Protein AF-A0A2V7YT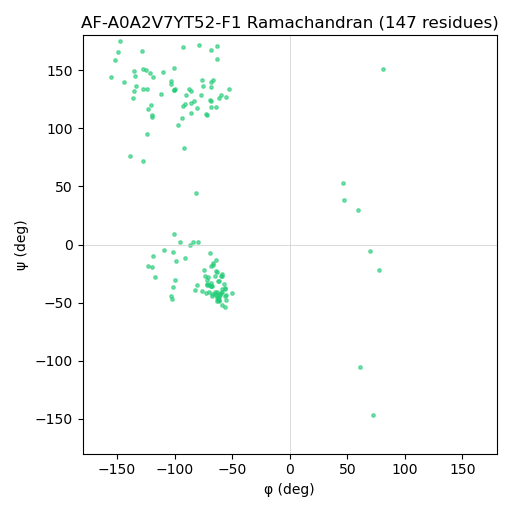52-F1 (afdb_monomer)

Radius of gyration: 15.64 Å; Cα contacts (8 Å, |Δi|>4): 279; chains: 1; bounding box: 38×42×41 Å

pLDDT: mean 84.76, std 14.26, range [53.88, 97.19]

Sequence (149 aa):
MSGWALDLGTTNSGIACWDESLGKPRLVETPDIGRNPDTEDPLAAPRLVPSAVHFLERLGVLDRLGSWPPLARRFFIGRRAVIGRPALERNQGVVHPSFVPTFKPALSGEPLRPLARVGRESLTARDAAHAFLRELLHEVKRTTGQRVR

Solvent-accessible surface area (backbone atoms only — not comparable to full-atom values): 8182 Å² total; per-residue (Å²): 130,77,52,74,48,73,49,83,40,57,62,42,24,43,42,33,35,46,33,79,92,75,74,43,79,39,76,54,72,47,75,86,29,15,26,61,74,86,50,87,51,73,90,63,41,21,66,24,25,35,37,21,34,23,52,58,82,73,63,49,77,60,23,55,58,19,63,39,72,77,46,31,75,71,65,64,38,51,65,68,48,41,40,11,38,56,20,52,58,70,43,57,100,44,90,51,62,33,41,34,78,53,32,50,73,42,44,74,77,40,36,76,44,73,61,29,38,47,95,90,45,75,34,23,15,48,52,49,49,51,46,43,52,52,51,51,53,47,47,48,25,70,72,69,73,46,78,91,127

Foldseek 3Di:
DKDKDWDLDFFWIWIWIQDPVVRGIDTQALCVQFAHPPDPDVVSVRRTFTLKKAFDLDWDPQQVVCPPVVNVVPPLTGAGIRTGPVLVVVCPPHHAQRIANGLVVCCVPPQQDFRGDHPHDTAGSVNSVVSHVSVVQVSSCVRVVDHDD

Structure (mmCIF, N/CA/C/O backbone):
data_AF-A0A2V7YT52-F1
#
_entry.id   AF-A0A2V7YT52-F1
#
loop_
_atom_site.group_PDB
_atom_site.id
_atom_site.type_symbol
_atom_site.label_atom_id
_atom_site.label_alt_id
_atom_site.label_comp_id
_atom_site.label_asym_id
_atom_site.label_entity_id
_atom_site.label_seq_id
_atom_site.pdbx_PDB_ins_code
_atom_site.Cartn_x
_atom_site.Cartn_y
_atom_site.Cartn_z
_atom_site.occupancy
_atom_site.B_iso_or_equiv
_atom_site.auth_seq_id
_atom_site.auth_comp_id
_atom_site.auth_asym_id
_atom_site.auth_atom_id
_atom_site.pdbx_PDB_model_num
ATOM 1 N N . MET A 1 1 ? -16.212 -10.009 18.514 1.00 54.28 1 MET A N 1
ATOM 2 C CA . MET A 1 1 ? -15.388 -10.382 17.333 1.00 54.28 1 MET A CA 1
ATOM 3 C C . MET A 1 1 ? -15.130 -9.066 16.630 1.00 54.28 1 MET A C 1
ATOM 5 O O . MET A 1 1 ? -16.104 -8.469 16.196 1.00 54.28 1 MET A O 1
ATOM 9 N N . SER A 1 2 ? -13.893 -8.564 16.576 1.00 75.69 2 SER A N 1
ATOM 10 C CA . SER A 1 2 ? -13.649 -7.283 15.905 1.00 75.69 2 SER A CA 1
ATOM 11 C C . SER A 1 2 ? -13.780 -7.471 14.393 1.00 75.69 2 SER A C 1
ATOM 13 O O . SER A 1 2 ? -12.997 -8.190 13.774 1.00 75.69 2 SER A O 1
ATOM 15 N N . GLY A 1 3 ? -14.824 -6.886 13.805 1.00 90.12 3 GLY A N 1
ATOM 16 C CA . GLY A 1 3 ? -14.992 -6.844 12.355 1.00 90.12 3 GLY A CA 1
ATOM 17 C C . GLY A 1 3 ? -13.935 -5.938 11.728 1.00 90.12 3 GLY A C 1
ATOM 18 O O . GLY A 1 3 ? -13.628 -4.883 12.283 1.00 90.12 3 GLY A O 1
ATOM 19 N N . TRP A 1 4 ? -13.386 -6.344 10.586 1.00 94.44 4 TRP A N 1
ATOM 20 C CA . TRP A 1 4 ? -12.435 -5.556 9.803 1.00 94.44 4 TRP A CA 1
ATOM 21 C C . TRP A 1 4 ? -13.017 -5.270 8.425 1.00 94.44 4 TRP A C 1
ATOM 23 O O . TRP A 1 4 ? -13.686 -6.120 7.841 1.00 94.44 4 TRP A O 1
ATOM 33 N N . ALA A 1 5 ? -12.736 -4.086 7.897 1.00 94.69 5 ALA A N 1
ATOM 34 C CA . ALA A 1 5 ? -13.108 -3.697 6.547 1.00 94.69 5 ALA A CA 1
ATOM 35 C C . ALA A 1 5 ? -11.910 -3.052 5.854 1.00 94.69 5 ALA A C 1
ATOM 37 O O . ALA A 1 5 ? -11.214 -2.230 6.449 1.00 94.69 5 ALA A O 1
ATOM 38 N N . LEU A 1 6 ? -11.684 -3.425 4.597 1.00 94.44 6 LEU A N 1
ATOM 39 C CA . LEU A 1 6 ? -10.660 -2.850 3.734 1.00 94.44 6 LEU A CA 1
ATOM 40 C C . LEU A 1 6 ? -11.342 -2.250 2.506 1.00 94.44 6 LEU A C 1
ATOM 42 O O . LEU A 1 6 ? -11.964 -2.976 1.733 1.00 94.44 6 LEU A O 1
ATOM 46 N N . ASP A 1 7 ? -11.167 -0.949 2.308 1.00 95.12 7 ASP A N 1
ATOM 47 C CA . ASP A 1 7 ? -11.405 -0.312 1.020 1.00 95.12 7 ASP A CA 1
ATOM 48 C C . ASP A 1 7 ? -10.085 -0.272 0.251 1.00 95.12 7 ASP A C 1
ATOM 50 O O . ASP A 1 7 ? -9.154 0.453 0.608 1.00 95.12 7 ASP A O 1
ATOM 54 N N . LEU A 1 8 ? -9.995 -1.092 -0.793 1.00 94.19 8 LEU A N 1
ATOM 55 C CA . LEU A 1 8 ? -8.851 -1.124 -1.693 1.00 94.19 8 LEU A CA 1
ATOM 56 C C . LEU A 1 8 ? -9.125 -0.177 -2.861 1.00 94.19 8 LEU A C 1
ATOM 58 O O . LEU A 1 8 ? -9.611 -0.626 -3.898 1.00 94.19 8 LEU A O 1
ATOM 62 N N . GLY A 1 9 ? -8.884 1.123 -2.703 1.00 93.31 9 GLY A N 1
ATOM 63 C CA . GLY A 1 9 ? -9.163 2.128 -3.732 1.00 93.31 9 GLY A CA 1
ATOM 64 C C . GLY A 1 9 ? -8.112 2.192 -4.848 1.00 93.31 9 GLY A C 1
ATOM 65 O O . GLY A 1 9 ? -7.076 1.536 -4.812 1.00 93.31 9 GLY A O 1
ATOM 66 N N . THR A 1 10 ? -8.400 2.968 -5.899 1.00 94.06 10 THR A N 1
ATOM 67 C CA . THR A 1 10 ? -7.465 3.149 -7.030 1.00 94.06 10 THR A CA 1
ATOM 68 C C . THR A 1 10 ? -6.279 4.027 -6.643 1.00 94.06 10 THR A C 1
ATOM 70 O O . THR A 1 10 ? -5.143 3.740 -7.021 1.00 94.06 10 THR A O 1
ATOM 73 N N . THR A 1 11 ? -6.559 5.095 -5.895 1.00 92.38 11 THR A N 1
ATOM 74 C CA . THR A 1 11 ? -5.571 6.107 -5.499 1.00 92.38 11 THR A CA 1
ATOM 75 C C . THR A 1 11 ? -5.150 5.934 -4.052 1.00 92.38 11 THR A C 1
ATOM 77 O O . THR A 1 11 ? -3.963 5.993 -3.747 1.00 92.38 11 THR A O 1
ATOM 80 N N . ASN A 1 12 ? -6.108 5.706 -3.157 1.00 94.31 12 ASN A N 1
ATOM 81 C CA . ASN A 1 12 ? -5.864 5.519 -1.736 1.00 94.31 12 ASN A CA 1
ATOM 82 C C . ASN A 1 12 ? -6.691 4.335 -1.231 1.00 94.31 12 ASN A C 1
ATOM 84 O O . ASN A 1 12 ? -7.775 4.082 -1.745 1.00 94.31 12 ASN A O 1
ATOM 88 N N . SER A 1 13 ? -6.174 3.638 -0.231 1.00 95.50 13 SER A N 1
ATOM 89 C CA . SER A 1 13 ? -6.816 2.517 0.443 1.00 95.50 13 SER A CA 1
ATOM 90 C C . SER A 1 13 ? -6.956 2.824 1.931 1.00 95.50 13 SER A C 1
ATOM 92 O O . SER A 1 13 ? -6.116 3.517 2.508 1.00 95.50 13 SER A O 1
ATOM 94 N N . GLY A 1 14 ? -8.010 2.311 2.555 1.00 94.06 14 GLY A N 1
ATOM 95 C CA . GLY A 1 14 ? -8.306 2.527 3.969 1.00 94.06 14 GLY A CA 1
ATOM 96 C C . GLY A 1 14 ? -8.685 1.227 4.657 1.00 94.06 14 GLY A C 1
ATOM 97 O O . GLY A 1 14 ? -9.328 0.370 4.057 1.00 94.06 14 GLY A O 1
ATOM 98 N N . ILE A 1 15 ? -8.300 1.084 5.922 1.00 94.38 15 ILE A N 1
ATOM 99 C CA . ILE A 1 15 ? -8.686 -0.062 6.742 1.00 94.38 15 ILE A CA 1
ATOM 100 C C . ILE A 1 15 ? -9.378 0.412 8.014 1.00 94.38 15 ILE A C 1
ATOM 102 O O . ILE A 1 15 ? -8.919 1.341 8.673 1.00 94.38 15 ILE A O 1
ATOM 106 N N . ALA A 1 16 ? -10.499 -0.215 8.349 1.00 93.62 16 ALA A N 1
ATOM 107 C CA . ALA A 1 16 ? -11.281 0.074 9.539 1.00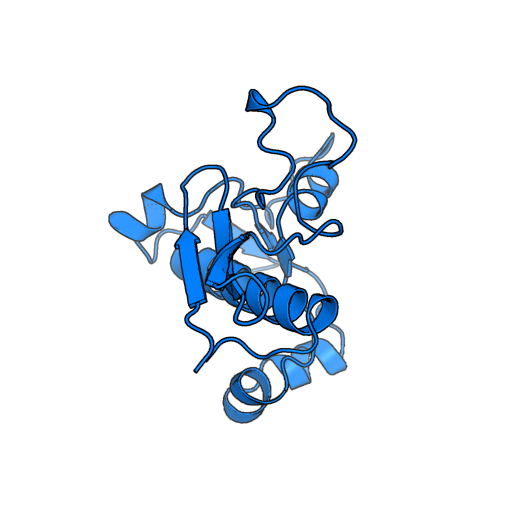 93.62 16 ALA A CA 1
ATOM 108 C C . ALA A 1 16 ? -11.479 -1.192 10.373 1.00 93.62 16 ALA A C 1
ATOM 110 O O . ALA A 1 16 ? -11.549 -2.301 9.838 1.00 93.62 16 ALA A O 1
ATOM 111 N N . CYS A 1 17 ? -11.597 -1.013 11.685 1.00 93.38 17 CYS A N 1
ATOM 112 C CA . CYS A 1 17 ? -11.941 -2.067 12.628 1.00 93.38 17 CYS A CA 1
ATOM 113 C C . CYS A 1 17 ? -13.130 -1.647 13.496 1.00 93.38 17 CYS A C 1
ATOM 115 O O . CYS A 1 17 ? -13.321 -0.464 13.779 1.00 93.38 17 CYS A O 1
ATOM 117 N N . TRP A 1 18 ? -13.923 -2.615 13.947 1.00 93.56 18 TRP A N 1
ATOM 118 C CA . TRP A 1 18 ? -14.954 -2.383 14.954 1.00 93.56 18 TRP A CA 1
ATOM 119 C C . TRP A 1 18 ? -14.315 -2.065 16.311 1.00 93.56 18 TRP A C 1
ATOM 121 O O . TRP A 1 18 ? -13.518 -2.856 16.821 1.00 93.56 18 TRP A O 1
ATOM 131 N N . ASP A 1 19 ? -14.654 -0.911 16.885 1.00 91.00 19 ASP A N 1
ATOM 132 C CA . ASP A 1 19 ? -14.213 -0.497 18.213 1.00 91.00 19 ASP A CA 1
ATOM 133 C C . ASP A 1 19 ? -15.300 -0.836 19.238 1.00 91.00 19 ASP A C 1
ATOM 135 O O . ASP A 1 19 ? -16.315 -0.146 19.336 1.00 91.00 19 ASP A O 1
ATOM 139 N N . GLU A 1 20 ? -15.087 -1.915 19.992 1.00 90.06 20 GLU A N 1
ATOM 140 C CA . GLU A 1 20 ? -16.049 -2.400 20.993 1.00 90.06 20 GLU A CA 1
ATOM 141 C C . GLU A 1 20 ? -16.279 -1.372 22.114 1.00 90.06 20 GLU A C 1
ATOM 143 O O . GLU A 1 20 ? -17.383 -1.281 22.642 1.00 90.06 20 GLU A O 1
ATOM 148 N N . SER A 1 21 ? -15.264 -0.567 22.460 1.00 89.81 21 SER A N 1
ATOM 149 C CA . SER A 1 21 ? -15.376 0.436 23.530 1.00 89.81 21 SER A CA 1
ATOM 150 C C . SER A 1 21 ? -16.252 1.622 23.127 1.00 89.81 21 SER A C 1
ATOM 152 O O . SER A 1 21 ? -16.932 2.211 23.965 1.00 89.81 21 SER A O 1
ATOM 154 N N . LEU A 1 22 ? -16.260 1.950 21.832 1.00 89.38 22 LEU A N 1
ATOM 155 C CA . LEU A 1 22 ? -17.028 3.057 21.267 1.00 89.38 22 LEU A CA 1
ATOM 156 C C . LEU A 1 22 ? -18.322 2.602 20.575 1.00 89.38 22 LEU A C 1
ATOM 158 O O . LEU A 1 22 ? -19.091 3.454 20.130 1.00 89.38 22 LEU A O 1
ATOM 162 N N . GLY A 1 23 ? -18.541 1.290 20.434 1.00 92.75 23 GLY A N 1
ATOM 163 C CA . GLY A 1 23 ? -19.700 0.705 19.755 1.00 92.75 23 GLY A CA 1
ATOM 164 C C . GLY A 1 23 ? -19.839 1.117 18.285 1.00 92.75 23 GLY A C 1
ATOM 165 O O . GLY A 1 23 ? -20.960 1.239 17.792 1.00 92.75 23 GLY A O 1
ATOM 166 N N . LYS A 1 24 ? -18.730 1.406 17.590 1.00 93.94 24 LYS A N 1
ATOM 167 C CA . LYS A 1 24 ? -18.744 1.936 16.214 1.00 93.94 24 LYS A CA 1
ATOM 168 C C . LYS A 1 24 ? -17.487 1.549 15.423 1.00 93.94 24 LYS A C 1
ATOM 170 O O . LYS A 1 24 ? -16.453 1.262 16.029 1.00 93.94 24 LYS A O 1
ATOM 175 N N . PRO A 1 25 ? -17.518 1.565 14.076 1.00 93.00 25 PRO A N 1
ATOM 176 C CA . PRO A 1 25 ? -16.309 1.382 13.285 1.00 93.00 25 PRO A CA 1
ATOM 177 C C . PRO A 1 25 ? -15.350 2.563 13.474 1.00 93.00 25 PRO A C 1
ATOM 179 O O . PRO A 1 25 ? -15.762 3.724 13.534 1.00 93.00 25 PRO A O 1
ATOM 182 N N . ARG A 1 26 ? -14.054 2.260 13.524 1.00 91.31 26 ARG A N 1
ATOM 183 C CA . ARG A 1 26 ? -12.966 3.233 13.601 1.00 91.31 26 ARG A CA 1
ATOM 184 C C . ARG A 1 26 ? -11.956 2.960 12.493 1.00 91.31 26 ARG A C 1
ATOM 186 O O . ARG A 1 26 ? -11.552 1.818 12.281 1.00 91.31 26 ARG A O 1
ATOM 193 N N . LEU A 1 27 ? -11.539 4.014 11.797 1.00 91.62 27 LEU A N 1
ATOM 194 C CA . LEU A 1 27 ? -10.452 3.930 10.827 1.00 91.62 27 LEU A CA 1
ATOM 195 C C . LEU A 1 27 ? -9.130 3.667 11.563 1.00 91.62 27 LEU A C 1
ATOM 197 O O . LEU A 1 27 ? -8.848 4.283 12.593 1.00 91.62 27 LEU A O 1
ATOM 201 N N . VAL A 1 28 ? -8.329 2.744 11.042 1.00 91.56 28 VAL A N 1
ATOM 202 C CA . VAL A 1 28 ? -6.991 2.469 11.557 1.00 91.56 28 VAL A CA 1
ATOM 203 C C . VAL A 1 28 ? -6.019 3.429 10.900 1.00 91.56 28 VAL A C 1
ATOM 205 O O . VAL A 1 28 ? -5.882 3.464 9.680 1.00 91.56 28 VAL A O 1
ATOM 208 N N . GLU A 1 29 ? -5.337 4.202 11.731 1.00 90.38 29 GLU A N 1
ATOM 209 C CA . GLU A 1 29 ? -4.315 5.134 11.284 1.00 90.38 29 GLU A CA 1
ATOM 210 C C . GLU A 1 29 ? -2.978 4.411 11.163 1.00 90.38 29 GLU A C 1
ATOM 212 O O . GLU A 1 29 ? -2.567 3.680 12.062 1.00 90.38 29 GLU A O 1
ATOM 217 N N . THR A 1 30 ? -2.301 4.614 10.039 1.00 91.38 30 THR A N 1
ATOM 218 C CA . THR A 1 30 ? -1.003 4.005 9.737 1.00 91.38 30 THR A CA 1
ATOM 219 C C . THR A 1 30 ? -0.021 5.110 9.335 1.00 91.38 30 THR A C 1
ATOM 221 O O . THR A 1 30 ? 0.268 5.246 8.147 1.00 91.38 30 THR A O 1
ATOM 224 N N . PRO A 1 31 ? 0.448 5.957 10.269 1.00 89.31 31 PRO A N 1
ATOM 225 C CA . PRO A 1 31 ? 1.177 7.194 9.951 1.00 89.31 31 PRO A CA 1
ATOM 226 C C . PRO A 1 31 ? 2.457 6.970 9.128 1.00 89.31 31 PRO A C 1
ATOM 228 O O . PRO A 1 31 ? 2.837 7.822 8.323 1.00 89.31 31 PRO A O 1
ATOM 231 N N . ASP A 1 32 ? 3.081 5.797 9.253 1.00 90.88 32 ASP A N 1
ATOM 232 C CA . ASP A 1 32 ? 4.320 5.479 8.539 1.00 90.88 32 ASP A CA 1
ATOM 233 C C . ASP A 1 32 ? 4.096 5.190 7.045 1.00 90.88 32 ASP A C 1
ATOM 235 O O . ASP A 1 32 ? 5.024 5.337 6.255 1.00 90.88 32 ASP A O 1
ATOM 239 N N . ILE A 1 33 ? 2.881 4.808 6.631 1.00 93.62 33 ILE A N 1
ATOM 240 C CA . ILE A 1 33 ? 2.545 4.512 5.220 1.00 93.62 33 ILE A CA 1
ATOM 241 C C . ILE A 1 33 ? 1.386 5.354 4.671 1.00 93.62 33 ILE A C 1
ATOM 243 O O . ILE A 1 33 ? 1.209 5.453 3.456 1.00 93.62 33 ILE A O 1
ATOM 247 N N . GLY A 1 34 ? 0.587 5.953 5.549 1.00 90.69 34 GLY A N 1
ATOM 248 C CA . GLY A 1 34 ? -0.507 6.853 5.222 1.00 90.69 34 GLY A CA 1
ATOM 249 C C . GLY A 1 34 ? 0.002 8.170 4.651 1.00 90.69 34 GLY A C 1
ATOM 250 O O . GLY A 1 34 ? 1.198 8.483 4.703 1.00 90.69 34 GLY A O 1
ATOM 251 N N . ARG A 1 35 ? -0.915 8.955 4.087 1.00 82.00 35 ARG A N 1
ATOM 252 C CA . ARG A 1 35 ? -0.625 10.353 3.765 1.00 82.00 35 ARG A CA 1
ATOM 253 C C . ARG A 1 35 ? -0.339 11.135 5.055 1.00 82.00 35 ARG A C 1
ATOM 255 O O . ARG A 1 35 ? -0.607 10.668 6.155 1.00 82.00 35 ARG A O 1
ATOM 262 N N . ASN A 1 36 ? 0.331 12.275 4.934 1.00 72.44 36 ASN A N 1
ATOM 263 C CA . ASN A 1 36 ? 0.824 12.990 6.107 1.00 72.44 36 ASN A CA 1
ATOM 264 C C . ASN A 1 36 ? -0.361 13.468 6.980 1.00 72.44 36 ASN A C 1
ATOM 266 O O . ASN A 1 36 ? -1.170 14.246 6.468 1.00 72.44 36 ASN A O 1
ATOM 270 N N . PRO A 1 37 ? -0.496 13.026 8.249 1.00 57.56 37 PRO A N 1
ATOM 271 C CA . PRO A 1 37 ? -1.610 13.424 9.112 1.00 57.56 37 PRO A CA 1
ATOM 272 C C . PRO A 1 37 ? -1.627 14.925 9.423 1.00 57.56 37 PRO A C 1
ATOM 274 O O . PRO A 1 37 ? -2.698 15.466 9.677 1.00 57.56 37 PRO A O 1
ATOM 277 N N . ASP A 1 38 ? -0.474 15.592 9.322 1.00 59.72 38 ASP A N 1
ATOM 278 C CA . ASP A 1 38 ? -0.311 17.024 9.609 1.00 59.72 38 ASP A CA 1
ATOM 279 C C . ASP A 1 38 ? -0.783 17.936 8.462 1.00 59.72 38 ASP A C 1
ATOM 281 O O . ASP A 1 38 ? -0.645 19.155 8.522 1.00 59.72 38 ASP A O 1
ATOM 285 N N . THR A 1 39 ? -1.310 17.362 7.375 1.00 62.69 39 THR A N 1
ATOM 286 C CA . THR A 1 39 ? -1.892 18.144 6.278 1.00 62.69 39 THR A CA 1
ATOM 287 C C . THR A 1 39 ? -3.349 18.458 6.603 1.00 62.69 39 THR A C 1
ATOM 289 O O . THR A 1 39 ? -4.181 17.555 6.640 1.00 62.69 39 THR A O 1
ATOM 292 N N . GLU A 1 40 ? -3.658 19.740 6.816 1.00 54.34 40 GLU A N 1
ATOM 293 C CA . GLU A 1 40 ? -5.008 20.209 7.171 1.00 54.34 40 GLU A CA 1
ATOM 294 C C . GLU A 1 40 ? -6.045 20.024 6.051 1.00 54.34 40 GLU A C 1
ATOM 296 O O . GLU A 1 40 ? -7.242 20.071 6.322 1.00 54.34 40 GLU A O 1
ATOM 301 N N . ASP A 1 41 ? -5.615 19.780 4.809 1.00 60.66 41 ASP A N 1
ATOM 302 C CA . ASP A 1 41 ? -6.507 19.566 3.668 1.00 60.66 41 ASP A CA 1
ATOM 303 C C . ASP A 1 41 ? -7.199 18.183 3.731 1.00 60.66 41 ASP A C 1
ATOM 305 O O . ASP A 1 41 ? -6.548 17.151 3.530 1.00 60.66 41 ASP A O 1
ATOM 309 N N . PRO A 1 42 ? -8.531 18.108 3.930 1.00 57.19 42 PRO A N 1
ATOM 310 C CA . PRO A 1 42 ? -9.260 16.842 3.942 1.00 57.19 42 PRO A CA 1
ATOM 311 C C . PRO A 1 42 ? -9.237 16.119 2.586 1.00 57.19 42 PRO A C 1
ATOM 313 O O . PRO A 1 42 ? -9.302 14.886 2.550 1.00 57.19 42 PRO A O 1
ATOM 316 N N . LEU A 1 43 ? -9.098 16.851 1.469 1.00 61.69 43 LEU A N 1
ATOM 317 C CA . LEU A 1 43 ? -8.929 16.268 0.130 1.00 61.69 43 LEU A CA 1
ATOM 318 C C . LEU A 1 43 ? -7.574 15.572 -0.017 1.00 61.69 43 LEU A C 1
ATOM 320 O O . LEU A 1 43 ? -7.417 14.689 -0.865 1.00 61.69 43 LEU A O 1
ATOM 324 N N . ALA A 1 44 ? -6.615 15.892 0.855 1.00 60.41 44 ALA A N 1
ATOM 325 C CA . ALA A 1 44 ? -5.356 15.177 0.925 1.00 60.41 44 ALA A CA 1
ATOM 326 C C . ALA A 1 44 ? -5.521 13.755 1.467 1.00 60.41 44 ALA A C 1
ATOM 328 O O . ALA A 1 44 ? -4.553 13.011 1.394 1.00 60.41 44 ALA A O 1
ATOM 329 N N . ALA A 1 45 ? -6.702 13.344 1.954 1.00 69.88 45 ALA A N 1
ATOM 330 C CA . ALA A 1 45 ? -6.966 12.010 2.495 1.00 69.88 45 ALA A CA 1
ATOM 331 C C . ALA A 1 45 ? -5.873 11.525 3.479 1.00 69.88 45 ALA A C 1
ATOM 333 O O . ALA A 1 45 ? -5.325 10.433 3.298 1.00 69.88 45 ALA A O 1
ATOM 334 N N . PRO A 1 46 ? -5.542 12.320 4.517 1.00 71.62 46 PRO A N 1
ATOM 335 C CA . PRO A 1 46 ? -4.367 12.116 5.371 1.00 71.62 46 PRO A CA 1
ATOM 336 C C . PRO A 1 46 ? -4.335 10.734 6.033 1.00 71.62 46 PRO A C 1
ATOM 338 O O . PRO A 1 46 ? -3.290 10.118 6.173 1.00 71.62 46 PRO A O 1
ATOM 341 N N . ARG A 1 47 ? -5.498 10.185 6.386 1.00 80.06 47 ARG A N 1
ATOM 342 C CA . ARG A 1 47 ? -5.593 8.891 7.080 1.00 80.06 47 ARG A CA 1
ATOM 343 C C . ARG A 1 47 ? -5.607 7.681 6.144 1.00 80.06 47 ARG A C 1
ATOM 345 O O . ARG A 1 47 ? -5.714 6.555 6.618 1.00 80.06 47 ARG A O 1
ATOM 352 N N . LEU A 1 48 ? -5.541 7.897 4.828 1.00 91.56 48 LEU A N 1
ATOM 353 C CA . LEU A 1 48 ? -5.549 6.825 3.837 1.00 91.56 48 LEU A CA 1
ATOM 354 C C . LEU A 1 48 ? -4.139 6.529 3.328 1.00 91.56 48 LEU A C 1
ATOM 356 O O . LEU A 1 48 ? -3.264 7.394 3.269 1.00 91.56 48 LEU A O 1
ATOM 360 N N . VAL A 1 49 ? -3.936 5.284 2.914 1.00 94.94 49 VAL A N 1
ATOM 361 C CA . VAL A 1 49 ? -2.675 4.782 2.372 1.00 94.94 49 VAL A CA 1
ATOM 362 C C . VAL A 1 49 ? -2.701 4.914 0.852 1.00 94.94 49 VAL A C 1
ATOM 364 O O . VAL A 1 49 ? -3.550 4.286 0.217 1.00 94.94 49 VAL A O 1
ATOM 367 N N . PRO A 1 50 ? -1.790 5.674 0.219 1.00 95.44 50 PRO A N 1
ATOM 368 C CA . PRO A 1 50 ? -1.682 5.685 -1.235 1.00 95.44 50 PRO A CA 1
ATOM 369 C C . PRO A 1 50 ? -1.536 4.266 -1.796 1.00 95.44 50 PRO A C 1
ATOM 371 O O . PRO A 1 50 ? -0.740 3.476 -1.300 1.00 95.44 50 PRO A O 1
ATOM 374 N N . SER A 1 51 ? -2.278 3.925 -2.847 1.00 96.44 51 SER A N 1
ATOM 375 C CA . SER A 1 51 ? -2.285 2.578 -3.450 1.00 96.44 51 SER A CA 1
ATOM 376 C C . SER A 1 51 ? -1.103 2.368 -4.406 1.00 96.44 51 SER A C 1
ATOM 378 O O . SER A 1 51 ? -1.250 1.844 -5.510 1.00 96.44 51 SER A O 1
ATOM 380 N N . ALA A 1 52 ? 0.072 2.809 -3.956 1.00 96.69 52 ALA A N 1
ATOM 381 C CA . ALA A 1 52 ? 1.343 2.770 -4.657 1.00 96.69 52 ALA A CA 1
ATOM 382 C C . ALA A 1 52 ? 2.288 1.755 -4.005 1.00 96.69 52 ALA A C 1
ATOM 384 O O . ALA A 1 52 ? 2.252 1.535 -2.789 1.00 96.69 52 ALA A O 1
ATOM 385 N N . VAL A 1 53 ? 3.144 1.145 -4.824 1.00 97.19 53 VAL A N 1
ATOM 386 C CA . VAL A 1 53 ? 4.068 0.080 -4.421 1.00 97.19 53 VAL A CA 1
ATOM 387 C C . VAL A 1 53 ? 5.438 0.350 -5.030 1.00 97.19 53 VAL A C 1
ATOM 389 O O . VAL A 1 53 ? 5.552 0.587 -6.224 1.00 97.19 53 VAL A O 1
ATOM 392 N N . HIS A 1 54 ? 6.490 0.273 -4.228 1.00 96.25 54 HIS A N 1
ATOM 393 C CA . HIS A 1 54 ? 7.877 0.297 -4.675 1.00 96.25 54 HIS A CA 1
ATOM 394 C C . HIS A 1 54 ? 8.545 -1.011 -4.250 1.00 96.25 54 HIS A C 1
ATOM 396 O O . HIS A 1 54 ? 8.749 -1.257 -3.059 1.00 96.25 54 HIS A O 1
ATOM 402 N N . PHE A 1 55 ? 8.890 -1.864 -5.209 1.00 94.00 55 PHE A N 1
ATOM 403 C CA . PHE A 1 55 ? 9.505 -3.157 -4.923 1.00 94.00 55 PHE A CA 1
ATOM 404 C C . PHE A 1 55 ? 10.982 -3.019 -4.542 1.00 94.00 55 PHE A C 1
ATOM 406 O O . PHE A 1 55 ? 11.712 -2.206 -5.106 1.00 94.00 55 PHE A O 1
ATOM 413 N N . LEU A 1 56 ? 11.431 -3.823 -3.575 1.00 88.94 56 LEU A N 1
ATOM 414 C CA . LEU A 1 56 ? 12.817 -3.801 -3.108 1.00 88.94 56 LEU A CA 1
ATOM 415 C C . LEU A 1 56 ? 13.714 -4.645 -4.027 1.00 88.94 56 LEU A C 1
ATOM 417 O O . LEU A 1 56 ? 13.478 -5.836 -4.203 1.00 88.94 56 LEU A O 1
ATOM 421 N N . GLU A 1 57 ? 14.773 -4.040 -4.576 1.00 70.81 57 GLU A N 1
ATOM 422 C CA . GLU A 1 57 ? 15.685 -4.710 -5.522 1.00 70.81 57 GLU A CA 1
ATOM 423 C C . GLU A 1 57 ? 16.624 -5.735 -4.872 1.00 70.81 57 GLU A C 1
ATOM 425 O O . GLU A 1 57 ? 17.061 -6.692 -5.511 1.00 70.81 57 GLU A O 1
ATOM 430 N N . ARG A 1 58 ? 16.947 -5.549 -3.588 1.00 62.25 58 ARG A N 1
ATOM 431 C CA . ARG A 1 58 ? 17.792 -6.459 -2.812 1.00 62.25 58 ARG A CA 1
ATOM 432 C C . ARG A 1 58 ? 17.040 -6.915 -1.573 1.00 62.25 58 ARG A C 1
ATOM 434 O O . ARG A 1 58 ? 17.063 -6.248 -0.546 1.00 62.25 58 ARG A O 1
ATOM 441 N N . LEU A 1 59 ? 16.397 -8.072 -1.683 1.00 61.16 59 LEU A N 1
ATOM 442 C CA . LEU A 1 59 ? 15.876 -8.803 -0.532 1.00 61.16 59 LEU A CA 1
ATOM 443 C C . LEU A 1 59 ? 17.071 -9.332 0.275 1.00 61.16 59 LEU A C 1
ATOM 445 O O . LEU A 1 59 ? 17.871 -10.119 -0.249 1.00 61.16 59 LEU A O 1
ATOM 449 N N . GLY A 1 60 ? 17.204 -8.897 1.530 1.00 57.66 60 GLY A N 1
ATOM 450 C CA . GLY A 1 60 ? 18.170 -9.452 2.473 1.00 57.66 60 GLY A CA 1
ATOM 451 C C . GLY A 1 60 ? 17.889 -10.930 2.767 1.00 57.66 60 GLY A C 1
ATOM 452 O O . GLY A 1 60 ? 16.854 -11.481 2.387 1.00 57.66 60 GLY A O 1
ATOM 453 N N . VAL A 1 61 ? 18.801 -11.605 3.472 1.00 57.28 61 VAL A N 1
ATOM 454 C CA . VAL A 1 61 ? 18.653 -13.040 3.806 1.00 57.28 61 VAL A CA 1
ATOM 455 C C . VAL A 1 61 ? 17.339 -13.310 4.561 1.00 57.28 61 VAL A C 1
ATOM 457 O O . VAL A 1 61 ? 16.644 -14.286 4.275 1.00 57.28 61 VAL A O 1
ATOM 460 N N . LEU A 1 62 ? 16.946 -12.392 5.452 1.00 58.06 62 LEU A N 1
ATOM 461 C CA . LEU A 1 62 ? 15.676 -12.438 6.185 1.00 58.06 62 LEU A CA 1
ATOM 462 C C . LEU A 1 62 ? 14.451 -12.214 5.281 1.00 58.06 62 LEU A C 1
ATOM 464 O O . LEU A 1 62 ? 13.426 -12.868 5.468 1.00 58.06 62 LEU A O 1
ATOM 468 N N . ASP A 1 63 ? 14.563 -11.356 4.266 1.00 57.88 63 ASP A N 1
ATOM 469 C CA . ASP A 1 63 ? 13.485 -11.095 3.306 1.00 57.88 63 ASP A CA 1
ATOM 470 C C . ASP A 1 63 ? 13.209 -12.307 2.409 1.00 57.88 63 ASP A C 1
ATOM 472 O O . ASP A 1 63 ? 12.055 -12.622 2.102 1.00 57.88 63 ASP A O 1
ATOM 476 N N . ARG A 1 64 ? 14.267 -13.049 2.057 1.00 59.03 64 ARG A N 1
ATOM 477 C CA . ARG A 1 64 ? 14.161 -14.314 1.319 1.00 59.03 64 ARG A CA 1
ATOM 478 C C . ARG A 1 64 ? 13.506 -15.408 2.160 1.00 59.03 64 ARG A C 1
ATOM 480 O O . ARG A 1 64 ? 12.590 -16.061 1.664 1.00 59.03 64 ARG A O 1
ATOM 487 N N . LEU A 1 65 ? 13.881 -15.565 3.434 1.00 57.12 65 LEU A N 1
ATOM 488 C CA . LEU A 1 65 ? 13.202 -16.496 4.356 1.00 57.12 65 LEU A CA 1
ATOM 489 C C . LEU A 1 65 ? 11.707 -16.155 4.508 1.00 57.12 65 LEU A C 1
ATOM 491 O O . LEU A 1 65 ? 10.840 -17.028 4.524 1.00 57.12 65 LEU A O 1
ATOM 495 N N . GLY A 1 66 ? 11.415 -14.857 4.544 1.00 53.97 66 GLY A N 1
ATOM 496 C CA . GLY A 1 66 ? 10.089 -14.259 4.576 1.00 53.97 66 GLY A CA 1
ATOM 497 C C . GLY A 1 66 ? 9.192 -14.482 3.357 1.00 53.97 66 GLY A C 1
ATOM 498 O O . GLY A 1 66 ? 7.988 -14.201 3.406 1.00 53.97 66 GLY A O 1
ATOM 499 N N . SER A 1 67 ? 9.764 -14.955 2.250 1.00 58.03 67 SER A N 1
ATOM 500 C CA . SER A 1 67 ? 9.052 -15.242 1.001 1.00 58.03 67 SER A CA 1
ATOM 501 C C . SER A 1 67 ? 8.543 -16.687 0.914 1.00 58.03 67 SER A C 1
ATOM 503 O O . SER A 1 67 ? 7.704 -16.986 0.063 1.00 58.03 67 SER A O 1
ATOM 505 N N . TRP A 1 68 ? 8.982 -17.573 1.819 1.00 58.53 68 TRP A N 1
ATOM 506 C CA . TRP A 1 68 ? 8.591 -18.981 1.804 1.00 58.53 68 TRP A CA 1
ATOM 507 C C . TRP A 1 68 ? 7.104 -19.136 2.181 1.00 58.53 68 TRP A C 1
ATOM 509 O O . TRP A 1 68 ? 6.710 -18.668 3.254 1.00 58.53 68 TRP A O 1
ATOM 519 N N . PRO A 1 69 ? 6.256 -19.786 1.354 1.00 57.72 69 PRO A N 1
ATOM 520 C CA . PRO A 1 69 ? 4.796 -19.771 1.506 1.00 57.72 69 PRO A CA 1
ATOM 521 C C . PRO A 1 69 ? 4.248 -20.098 2.909 1.00 57.72 69 PRO A C 1
ATOM 523 O O . PRO A 1 69 ? 3.331 -19.397 3.351 1.00 57.72 69 PRO A O 1
ATOM 526 N N . PRO A 1 70 ? 4.774 -21.095 3.652 1.00 61.56 70 PRO A N 1
ATOM 527 C CA . PRO A 1 70 ? 4.269 -21.384 4.994 1.00 61.56 70 PRO A CA 1
ATOM 528 C C . PRO A 1 70 ? 4.655 -20.310 6.029 1.00 61.56 70 PRO A C 1
ATOM 530 O O . PRO A 1 70 ? 3.847 -19.991 6.903 1.00 61.56 70 PRO A O 1
ATOM 533 N N . LEU A 1 71 ? 5.843 -19.698 5.921 1.00 57.75 71 LEU A N 1
ATOM 534 C CA . LEU A 1 71 ? 6.314 -18.660 6.852 1.00 57.75 71 LEU A CA 1
ATOM 535 C C . LEU A 1 71 ? 5.763 -17.272 6.510 1.00 57.75 71 LEU A C 1
ATOM 537 O O . LEU A 1 71 ? 5.361 -16.539 7.415 1.00 57.75 71 LEU A O 1
ATOM 541 N N . ALA A 1 72 ? 5.678 -16.934 5.222 1.00 58.31 72 ALA A N 1
ATOM 542 C CA . ALA A 1 72 ? 5.122 -15.675 4.729 1.00 58.31 72 ALA A CA 1
ATOM 543 C C . ALA A 1 72 ? 3.694 -15.458 5.247 1.00 58.31 72 ALA A C 1
ATOM 545 O O . ALA A 1 72 ? 3.355 -14.378 5.727 1.00 58.31 72 ALA A O 1
ATOM 546 N N . ARG A 1 73 ? 2.878 -16.522 5.217 1.00 58.09 73 ARG A N 1
ATOM 547 C CA . ARG A 1 73 ? 1.489 -16.513 5.699 1.00 58.09 73 ARG A CA 1
ATOM 548 C C . ARG A 1 73 ? 1.381 -16.421 7.219 1.00 58.09 73 ARG A C 1
ATOM 550 O O . ARG A 1 73 ? 0.365 -15.947 7.726 1.00 58.09 73 ARG A O 1
ATOM 557 N N . ARG A 1 74 ? 2.375 -16.905 7.971 1.00 55.88 74 ARG A N 1
ATOM 558 C CA . ARG A 1 74 ? 2.254 -17.059 9.429 1.00 55.88 74 ARG A CA 1
ATOM 559 C C . ARG A 1 74 ? 2.948 -15.954 10.216 1.00 55.88 74 ARG A C 1
ATOM 561 O O . ARG A 1 74 ? 2.373 -15.508 11.209 1.00 55.88 74 ARG A O 1
ATOM 568 N N . PHE A 1 75 ? 4.098 -15.474 9.750 1.00 53.88 75 PHE A N 1
ATOM 569 C CA . PHE A 1 75 ? 4.972 -14.609 10.541 1.00 53.88 75 PHE A CA 1
ATOM 570 C C . PHE A 1 75 ? 5.209 -13.210 9.960 1.00 53.88 75 PHE A C 1
ATOM 572 O O . PHE A 1 75 ? 5.732 -12.374 10.688 1.00 53.88 75 PHE A O 1
ATOM 579 N N . PHE A 1 76 ? 4.801 -12.918 8.714 1.00 58.06 76 PHE A N 1
ATOM 580 C CA . PHE A 1 76 ? 5.101 -11.639 8.039 1.00 58.06 76 PHE A CA 1
ATOM 581 C C . PHE A 1 76 ? 6.587 -11.230 8.167 1.00 58.06 76 PHE A C 1
ATOM 583 O O . PHE A 1 76 ? 6.902 -10.065 8.388 1.00 58.06 76 PHE A O 1
ATOM 590 N N . ILE A 1 77 ? 7.500 -12.204 8.096 1.00 57.09 77 ILE A N 1
ATOM 591 C CA . ILE A 1 77 ? 8.946 -11.957 8.180 1.00 57.09 77 ILE A CA 1
ATOM 592 C C . ILE A 1 77 ? 9.404 -11.375 6.845 1.00 57.09 77 ILE A C 1
ATOM 594 O O . ILE A 1 77 ? 8.985 -11.874 5.801 1.00 57.09 77 ILE A O 1
ATOM 598 N N . GLY A 1 78 ? 10.253 -10.347 6.880 1.00 62.66 78 GLY A N 1
ATOM 599 C CA . GLY A 1 78 ? 10.842 -9.720 5.696 1.00 62.66 78 GLY A CA 1
ATOM 600 C C . GLY A 1 7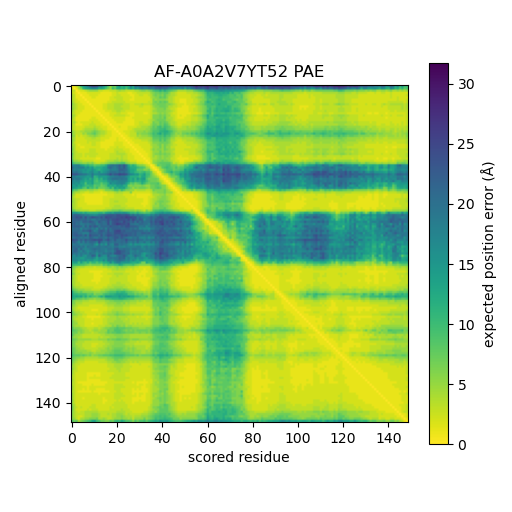8 ? 9.945 -8.704 4.981 1.00 62.66 78 GLY A C 1
ATOM 601 O O . GLY A 1 78 ? 8.720 -8.840 4.988 1.00 62.66 78 GLY A O 1
ATOM 602 N N . ARG A 1 79 ? 10.546 -7.708 4.325 1.00 69.81 79 ARG A N 1
ATOM 603 C CA . ARG A 1 79 ? 9.849 -6.736 3.465 1.00 69.81 79 ARG A CA 1
ATOM 604 C C . ARG A 1 79 ? 10.013 -7.122 2.002 1.00 69.81 79 ARG A C 1
ATOM 606 O O . ARG A 1 79 ? 11.117 -7.410 1.551 1.00 69.81 79 ARG A O 1
ATOM 613 N N . ARG A 1 80 ? 8.915 -7.117 1.244 1.00 82.31 80 ARG A N 1
ATOM 614 C CA . ARG A 1 80 ? 8.947 -7.335 -0.218 1.00 82.31 80 ARG A CA 1
ATOM 615 C C . ARG A 1 80 ? 8.860 -6.027 -0.993 1.00 82.31 80 ARG A C 1
ATOM 617 O O . ARG A 1 80 ? 9.404 -5.916 -2.090 1.00 82.31 80 ARG A O 1
ATOM 624 N N . ALA A 1 81 ? 8.178 -5.048 -0.415 1.00 91.88 81 ALA A N 1
ATOM 625 C CA . ALA A 1 81 ? 7.972 -3.743 -1.006 1.00 91.88 81 ALA A CA 1
ATOM 626 C C . ALA A 1 81 ? 7.873 -2.669 0.079 1.00 91.88 81 ALA A C 1
ATOM 628 O O . ALA A 1 81 ? 7.693 -2.952 1.262 1.00 91.88 81 ALA A O 1
ATOM 629 N N . VAL A 1 82 ? 7.979 -1.424 -0.359 1.00 94.38 82 VAL A N 1
ATOM 630 C CA . VAL A 1 82 ? 7.524 -0.247 0.370 1.00 94.38 82 VAL A CA 1
ATOM 631 C C . VAL A 1 82 ? 6.215 0.201 -0.266 1.00 94.38 82 VAL A C 1
ATOM 633 O O . VAL A 1 82 ? 6.073 0.123 -1.484 1.00 94.38 82 VAL A O 1
ATOM 636 N N . ILE A 1 83 ? 5.246 0.627 0.540 1.00 96.62 83 ILE A N 1
ATOM 637 C CA . ILE A 1 83 ? 3.898 0.975 0.074 1.00 96.62 83 ILE A CA 1
ATOM 638 C C . ILE A 1 83 ? 3.493 2.356 0.578 1.00 96.62 83 ILE A C 1
ATOM 640 O O . ILE A 1 83 ? 4.126 2.891 1.488 1.00 96.62 83 ILE A O 1
ATOM 644 N N . GLY A 1 84 ? 2.427 2.922 0.015 1.00 95.38 84 GLY A N 1
ATOM 645 C CA . GLY A 1 84 ? 1.864 4.162 0.534 1.00 95.38 84 GLY A CA 1
ATOM 646 C C . GLY A 1 84 ? 2.725 5.3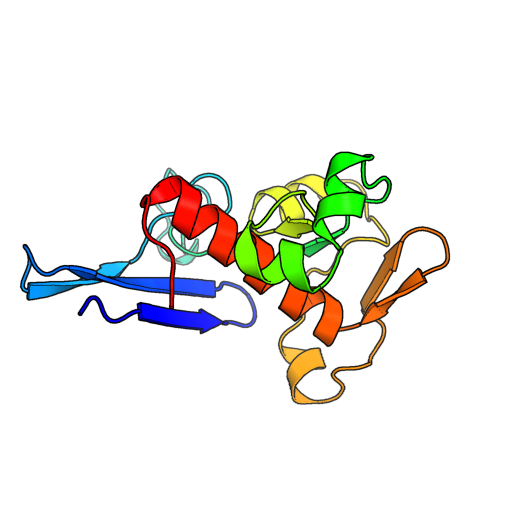88 0.245 1.00 95.38 84 GLY A C 1
ATOM 647 O O . GLY A 1 84 ? 3.381 5.472 -0.796 1.00 95.38 84 GLY A O 1
ATOM 648 N N . ARG A 1 85 ? 2.723 6.350 1.171 1.00 94.56 85 ARG A N 1
ATOM 649 C CA . ARG A 1 85 ? 3.508 7.586 1.061 1.00 94.56 85 ARG A CA 1
ATOM 650 C C . ARG A 1 85 ? 5.007 7.313 0.844 1.00 94.56 85 ARG A C 1
ATOM 652 O O . ARG A 1 85 ? 5.532 7.843 -0.133 1.00 94.56 85 ARG A O 1
ATOM 659 N N . PRO A 1 86 ? 5.678 6.431 1.609 1.00 93.88 86 PRO A N 1
ATOM 660 C CA . PRO A 1 86 ? 7.090 6.129 1.370 1.00 93.88 86 PRO A CA 1
ATOM 661 C C . PRO A 1 86 ? 7.395 5.557 -0.025 1.00 93.88 86 PRO A C 1
ATOM 663 O O . PRO A 1 86 ? 8.502 5.723 -0.535 1.00 93.88 86 PRO A O 1
ATOM 666 N N . ALA A 1 87 ? 6.438 4.874 -0.667 1.00 94.75 87 ALA A N 1
ATOM 667 C CA . ALA A 1 87 ? 6.609 4.408 -2.045 1.00 94.75 87 ALA A CA 1
ATOM 668 C C . ALA A 1 87 ? 6.597 5.574 -3.041 1.00 94.75 87 ALA A C 1
ATOM 670 O O . ALA A 1 87 ? 7.405 5.585 -3.969 1.00 94.75 87 ALA A O 1
ATOM 671 N N . LEU A 1 88 ? 5.707 6.553 -2.828 1.00 93.00 88 LEU A N 1
ATOM 672 C CA . LEU A 1 88 ? 5.656 7.782 -3.621 1.00 93.00 88 LEU A CA 1
ATOM 673 C C . LEU A 1 88 ? 6.944 8.593 -3.456 1.00 93.00 88 LEU A C 1
ATOM 675 O O . LEU A 1 88 ? 7.543 8.975 -4.454 1.00 93.00 88 LEU A O 1
ATOM 679 N N . GLU A 1 89 ? 7.387 8.807 -2.214 1.00 92.44 89 GLU A N 1
ATOM 680 C CA . GLU A 1 89 ? 8.592 9.581 -1.877 1.00 92.44 89 GLU A CA 1
ATOM 681 C C . GLU A 1 89 ? 9.851 8.996 -2.522 1.00 92.44 89 GLU A C 1
ATOM 683 O O . GLU A 1 89 ? 10.657 9.727 -3.087 1.00 92.44 89 GLU A O 1
ATOM 688 N N . ARG A 1 90 ? 9.995 7.665 -2.540 1.00 91.00 90 ARG A N 1
ATOM 689 C CA . ARG A 1 90 ? 11.123 7.002 -3.217 1.00 91.00 90 ARG A CA 1
ATOM 690 C C . ARG A 1 90 ? 11.162 7.215 -4.724 1.00 91.00 90 ARG A C 1
ATOM 692 O O . ARG A 1 90 ? 12.219 7.059 -5.315 1.00 91.00 90 ARG A O 1
ATOM 699 N N . ASN A 1 91 ? 10.023 7.508 -5.343 1.00 91.19 91 ASN A N 1
ATOM 700 C CA . ASN A 1 91 ? 9.933 7.800 -6.769 1.00 91.19 91 ASN A CA 1
ATOM 701 C C . ASN A 1 91 ? 9.848 9.314 -7.045 1.00 91.19 91 ASN A C 1
ATOM 703 O O . ASN A 1 91 ? 9.568 9.726 -8.172 1.00 91.19 91 ASN A O 1
ATOM 707 N N . GLN A 1 92 ? 10.051 10.168 -6.035 1.00 88.69 92 GLN A N 1
ATOM 708 C CA . GLN A 1 92 ? 10.152 11.610 -6.248 1.00 88.69 92 GLN A CA 1
ATOM 709 C C . GLN A 1 92 ? 11.528 11.952 -6.818 1.00 88.69 92 GLN A C 1
ATOM 711 O O . GLN A 1 92 ? 12.561 11.539 -6.299 1.00 88.69 92 GLN A O 1
ATOM 716 N N . GLY A 1 93 ? 11.545 12.709 -7.914 1.00 85.19 93 GLY A N 1
ATOM 717 C CA . GLY A 1 93 ? 12.775 13.175 -8.562 1.00 85.19 93 GLY A CA 1
ATOM 718 C C . GLY A 1 93 ? 13.504 12.129 -9.414 1.00 85.19 93 GLY A C 1
ATOM 719 O O . GLY A 1 93 ? 14.222 12.512 -10.332 1.00 85.19 93 GLY A O 1
ATOM 720 N N . VAL A 1 94 ? 13.285 10.831 -9.182 1.00 87.44 94 VAL A N 1
ATOM 721 C CA . VAL A 1 94 ? 13.858 9.737 -9.981 1.00 87.44 94 VAL A CA 1
ATOM 722 C C . VAL A 1 94 ? 12.785 8.690 -10.271 1.00 87.44 94 VAL A C 1
ATOM 724 O O . VAL A 1 94 ? 12.142 8.172 -9.362 1.00 87.44 94 VAL A O 1
ATOM 727 N N . VAL A 1 95 ? 12.587 8.367 -11.552 1.00 87.38 95 VAL A N 1
ATOM 728 C CA . VAL A 1 95 ? 11.658 7.310 -11.970 1.00 87.38 95 VAL A CA 1
ATOM 729 C C . VAL A 1 95 ? 12.341 5.954 -11.817 1.00 87.38 95 VAL A C 1
ATOM 731 O O . VAL A 1 95 ? 13.330 5.673 -12.494 1.00 87.38 95 VAL A O 1
ATOM 734 N N . HIS A 1 96 ? 11.792 5.099 -10.956 1.00 92.75 96 HIS A N 1
ATOM 735 C CA . HIS A 1 96 ? 12.295 3.749 -10.727 1.00 92.75 96 HIS A CA 1
ATOM 736 C C . HIS A 1 96 ? 11.460 2.702 -11.483 1.00 92.75 96 HIS A C 1
ATOM 738 O O . HIS A 1 96 ? 10.235 2.698 -11.368 1.00 92.75 96 HIS A O 1
ATOM 744 N N . PRO A 1 97 ? 12.083 1.745 -12.198 1.00 93.44 97 PRO A N 1
ATOM 745 C CA . PRO A 1 97 ? 11.353 0.676 -12.889 1.00 93.44 97 PRO A CA 1
ATOM 746 C C . PRO A 1 97 ? 10.650 -0.297 -11.928 1.00 93.44 97 PRO A C 1
ATOM 748 O O . PRO A 1 97 ? 9.751 -1.029 -12.338 1.00 93.44 97 PRO A O 1
ATOM 751 N N . SER A 1 98 ? 11.047 -0.309 -10.654 1.00 94.81 98 SER A N 1
ATOM 752 C CA . SER A 1 98 ? 10.452 -1.101 -9.575 1.00 94.81 98 SER A CA 1
ATOM 753 C C . SER A 1 98 ? 9.229 -0.435 -8.928 1.00 94.81 98 SER A C 1
ATOM 755 O O . SER A 1 98 ? 8.678 -0.979 -7.968 1.00 94.81 98 SER A O 1
ATOM 757 N N . PHE A 1 99 ? 8.803 0.735 -9.412 1.00 96.56 99 PHE A N 1
ATOM 758 C CA . PHE A 1 99 ? 7.689 1.496 -8.857 1.00 96.56 99 PHE A CA 1
ATOM 759 C C . PHE A 1 99 ? 6.392 1.295 -9.652 1.00 96.56 99 PHE A C 1
ATOM 761 O O . PHE A 1 99 ? 6.366 1.379 -10.877 1.00 96.56 99 PHE A O 1
ATOM 768 N N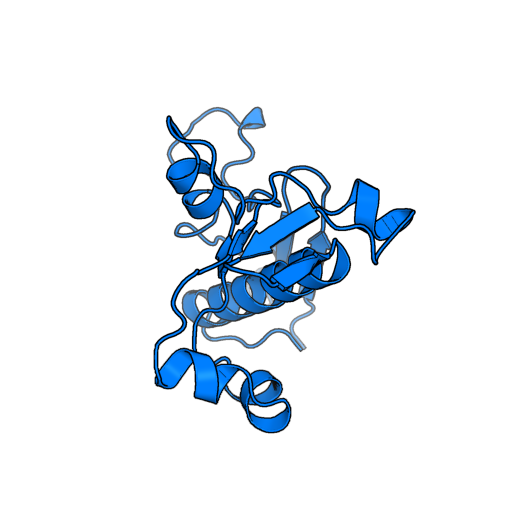 . VAL A 1 100 ? 5.295 1.067 -8.930 1.00 96.75 100 VAL A N 1
ATOM 769 C CA . VAL A 1 100 ? 3.929 0.955 -9.444 1.00 96.75 100 VAL A CA 1
ATOM 770 C C . VAL A 1 100 ? 3.079 2.053 -8.794 1.00 96.75 100 VAL A C 1
ATOM 772 O O . VAL A 1 100 ? 2.779 1.955 -7.601 1.00 96.75 100 VAL A O 1
ATOM 775 N N . PRO A 1 101 ? 2.654 3.085 -9.546 1.00 94.38 101 PRO A N 1
ATOM 776 C CA . PRO A 1 101 ? 1.880 4.198 -8.991 1.00 94.38 101 PRO A CA 1
ATOM 777 C C . PRO A 1 101 ? 0.437 3.813 -8.633 1.00 94.38 101 PRO A C 1
ATOM 779 O O . PRO A 1 101 ? -0.120 4.331 -7.670 1.00 94.38 101 PRO A O 1
ATOM 782 N N . THR A 1 102 ? -0.171 2.908 -9.402 1.00 94.38 102 THR A N 1
ATOM 783 C CA . THR A 1 102 ? -1.484 2.311 -9.126 1.00 94.38 102 THR A CA 1
ATOM 784 C C . THR A 1 102 ? -1.576 0.946 -9.806 1.00 94.38 102 THR A C 1
ATOM 786 O O . THR A 1 102 ? -1.042 0.755 -10.899 1.00 94.38 102 THR A O 1
ATOM 789 N N . PHE A 1 103 ? -2.246 -0.013 -9.166 1.00 95.12 103 PHE A N 1
ATOM 790 C CA . PHE A 1 103 ? -2.434 -1.369 -9.701 1.00 95.12 103 PHE A CA 1
ATOM 791 C C . PHE A 1 103 ? -3.907 -1.748 -9.908 1.00 95.12 103 PHE A C 1
ATOM 793 O O . PHE A 1 103 ? -4.186 -2.669 -10.672 1.00 95.12 103 PHE A O 1
ATOM 800 N N . LYS A 1 104 ? -4.863 -1.056 -9.268 1.00 94.25 104 LYS A N 1
ATOM 801 C CA . LYS A 1 104 ? -6.291 -1.436 -9.279 1.00 94.25 104 LYS A CA 1
ATOM 802 C C . LYS A 1 104 ? -6.928 -1.489 -10.681 1.00 94.25 104 LYS A C 1
ATOM 804 O O . LYS A 1 104 ? -7.661 -2.449 -10.937 1.00 94.25 104 LYS A O 1
ATOM 809 N N . PRO A 1 105 ? -6.653 -0.545 -11.607 1.00 94.62 105 PRO A N 1
ATOM 810 C CA . PRO A 1 105 ? -7.223 -0.608 -12.954 1.00 94.62 105 PRO A CA 1
ATOM 811 C C . PRO A 1 105 ? -6.761 -1.862 -13.704 1.00 94.62 105 PRO A C 1
ATOM 813 O O . PRO A 1 105 ? -7.577 -2.606 -14.241 1.00 94.62 105 PRO A O 1
ATOM 816 N N . ALA A 1 106 ? -5.457 -2.155 -13.653 1.00 94.62 106 ALA A N 1
ATOM 817 C CA . ALA A 1 106 ? -4.886 -3.347 -14.273 1.00 94.62 106 ALA A CA 1
ATOM 818 C C . ALA A 1 106 ? -5.344 -4.635 -13.574 1.00 94.62 106 ALA A C 1
ATOM 820 O O . ALA A 1 106 ? -5.612 -5.623 -14.242 1.00 94.62 106 ALA A O 1
ATOM 821 N N . LEU A 1 107 ? -5.519 -4.622 -12.249 1.00 93.94 107 LEU A N 1
ATOM 822 C CA . LEU A 1 107 ? -6.021 -5.773 -11.495 1.00 93.94 107 LEU A CA 1
ATOM 823 C C . LEU A 1 107 ? -7.437 -6.189 -11.923 1.00 93.94 107 LEU A C 1
ATOM 825 O O . LEU A 1 107 ? -7.761 -7.369 -11.849 1.00 93.94 107 LEU A O 1
ATOM 829 N N . SER A 1 108 ? -8.265 -5.238 -12.360 1.00 90.56 108 SER A N 1
ATOM 830 C CA . SER A 1 108 ? -9.659 -5.504 -12.739 1.00 90.56 108 SER A CA 1
ATOM 831 C C . SER A 1 108 ? -9.789 -6.085 -14.151 1.00 90.56 108 SER A C 1
ATOM 833 O O . SER A 1 108 ? -10.663 -6.913 -14.382 1.00 90.56 108 SER A O 1
ATOM 835 N N . GLY A 1 109 ? -8.931 -5.662 -15.088 1.00 92.69 109 GLY A N 1
ATOM 836 C CA . GLY A 1 109 ? -8.984 -6.102 -16.489 1.00 92.69 109 GLY A CA 1
ATOM 837 C C . GLY A 1 109 ? -7.943 -7.161 -16.859 1.00 92.69 109 GLY A C 1
ATOM 838 O O . GLY A 1 109 ? -8.270 -8.176 -17.463 1.00 92.69 109 GLY A O 1
ATOM 839 N N . GLU A 1 110 ? -6.684 -6.950 -16.473 1.00 94.81 110 GLU A N 1
ATOM 840 C CA 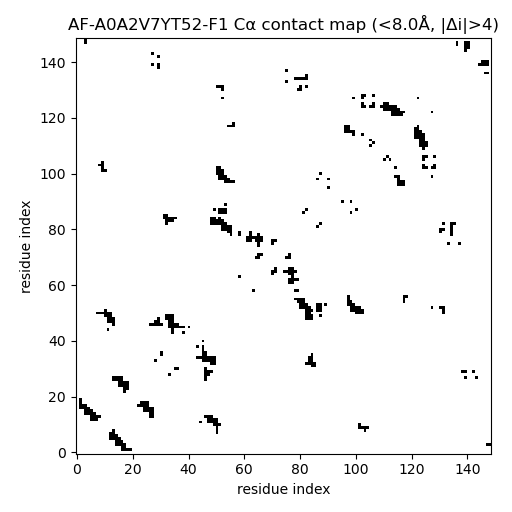. GLU A 1 110 ? -5.538 -7.769 -16.883 1.00 94.81 110 GLU A CA 1
ATOM 841 C C . GLU A 1 110 ? -4.587 -8.020 -15.693 1.00 94.81 110 GLU A C 1
ATOM 843 O O . GLU A 1 110 ? -3.508 -7.427 -15.605 1.00 94.81 110 GLU A O 1
ATOM 848 N N . PRO A 1 111 ? -4.937 -8.921 -14.753 1.00 94.88 111 PRO A N 1
ATOM 849 C CA . PRO A 1 111 ? -4.170 -9.118 -13.519 1.00 94.88 111 PRO A CA 1
ATOM 850 C C . PRO A 1 111 ? -2.702 -9.511 -13.731 1.00 94.88 111 PRO A C 1
ATOM 852 O O . PRO A 1 111 ? -1.873 -9.298 -12.848 1.00 94.88 111 PRO A O 1
ATOM 855 N N . LEU A 1 112 ? -2.391 -10.122 -14.878 1.00 96.38 112 LEU A N 1
ATOM 856 C CA . LEU A 1 112 ? -1.051 -10.586 -15.242 1.00 96.38 112 LEU A CA 1
ATOM 857 C C . LEU A 1 112 ? -0.274 -9.572 -16.089 1.00 96.38 112 LEU A C 1
ATOM 859 O O . LEU A 1 112 ? 0.856 -9.854 -16.479 1.00 96.38 112 LEU A O 1
ATOM 863 N N . ARG A 1 113 ? -0.848 -8.394 -16.363 1.00 91.88 113 ARG A N 1
ATOM 864 C CA . ARG A 1 113 ? -0.162 -7.326 -17.083 1.00 91.88 113 ARG A CA 1
ATOM 865 C C . ARG A 1 113 ? 1.079 -6.883 -16.300 1.00 91.88 113 ARG A C 1
ATOM 867 O O . ARG A 1 113 ? 0.941 -6.513 -15.129 1.00 91.88 113 ARG A O 1
ATOM 874 N N . PRO A 1 114 ? 2.269 -6.881 -16.924 1.00 95.12 114 PRO A N 1
ATOM 875 C CA . PRO A 1 114 ? 3.464 -6.261 -16.367 1.00 95.12 114 PRO A CA 1
ATOM 876 C C . PRO A 1 114 ? 3.236 -4.788 -16.022 1.00 95.12 114 PRO A C 1
ATOM 878 O O . PRO A 1 114 ? 2.816 -4.012 -16.881 1.00 95.12 114 PRO A O 1
ATOM 881 N N . LEU A 1 115 ? 3.535 -4.399 -14.783 1.00 95.75 115 LEU A N 1
ATOM 882 C CA . LEU A 1 115 ? 3.482 -3.006 -14.318 1.00 95.75 115 LEU A CA 1
ATOM 883 C C . LEU A 1 115 ? 4.845 -2.469 -13.878 1.00 95.75 115 LEU A C 1
ATOM 885 O O . LEU A 1 115 ? 5.070 -1.267 -13.951 1.00 95.75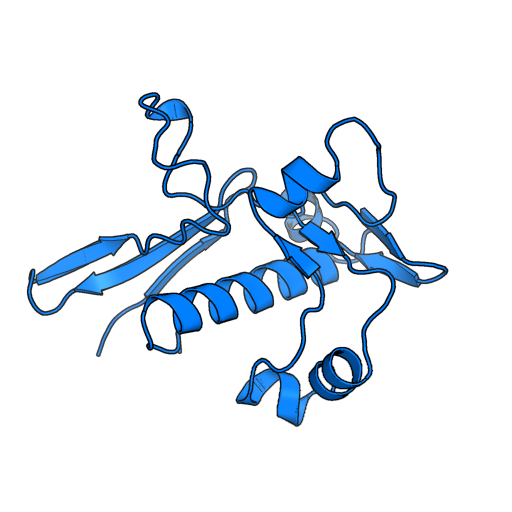 115 LEU A O 1
ATOM 889 N N . ALA A 1 116 ? 5.739 -3.343 -13.417 1.00 94.88 116 ALA A N 1
ATOM 890 C CA . ALA A 1 116 ? 7.066 -2.975 -12.942 1.00 94.88 116 ALA A CA 1
ATOM 891 C C . ALA A 1 116 ? 8.082 -4.080 -13.237 1.00 94.88 116 ALA A C 1
ATOM 893 O O . ALA A 1 116 ? 7.749 -5.167 -13.724 1.00 94.88 116 ALA A O 1
ATOM 894 N N . ARG A 1 117 ? 9.346 -3.796 -12.933 1.00 93.06 117 ARG A N 1
ATOM 895 C CA . ARG A 1 117 ? 10.451 -4.733 -13.085 1.00 93.06 117 ARG A CA 1
ATOM 896 C C . ARG A 1 117 ? 11.468 -4.558 -11.964 1.00 93.06 117 ARG A C 1
ATOM 898 O O . ARG A 1 117 ? 11.830 -3.440 -11.616 1.00 93.06 117 ARG A O 1
ATOM 905 N N . VAL A 1 118 ? 11.981 -5.678 -11.462 1.00 89.88 118 VAL A N 1
ATOM 906 C CA . VAL A 1 118 ? 13.129 -5.727 -10.548 1.00 89.88 118 VAL A CA 1
ATOM 907 C C . VAL A 1 118 ? 14.199 -6.613 -11.176 1.00 89.88 118 VAL A C 1
ATOM 909 O O . VAL A 1 118 ? 13.983 -7.799 -11.415 1.00 89.88 118 VAL A O 1
ATOM 912 N N . GLY A 1 119 ? 15.363 -6.046 -11.498 1.00 87.19 119 GLY A N 1
ATOM 913 C CA . GLY A 1 119 ? 16.433 -6.794 -12.160 1.00 87.19 119 GLY A CA 1
ATOM 914 C C . GLY A 1 119 ? 15.996 -7.338 -13.525 1.00 87.19 119 GLY A C 1
ATOM 915 O O . GLY A 1 119 ? 15.908 -6.576 -14.484 1.00 87.19 119 GLY A O 1
ATOM 916 N N . ARG A 1 120 ? 15.743 -8.648 -13.639 1.00 86.06 120 ARG A N 1
ATOM 917 C CA . ARG A 1 120 ? 15.212 -9.316 -14.851 1.00 86.06 120 ARG A CA 1
ATOM 918 C C . ARG A 1 120 ? 13.768 -9.804 -14.694 1.00 86.06 120 ARG A C 1
ATOM 920 O O . ARG A 1 120 ? 13.192 -10.289 -15.660 1.00 86.06 120 ARG A O 1
ATOM 927 N N . GLU A 1 121 ? 13.193 -9.676 -13.505 1.00 87.94 121 GLU A N 1
ATOM 928 C CA . GLU A 1 121 ? 11.862 -10.186 -13.188 1.00 87.94 121 GLU A CA 1
ATOM 929 C C . GLU A 1 121 ? 10.801 -9.128 -13.482 1.00 87.94 121 GLU A C 1
ATOM 931 O O . GLU A 1 121 ? 10.912 -7.981 -13.043 1.00 87.94 121 GLU A O 1
ATOM 936 N N . SER A 1 122 ? 9.773 -9.519 -14.234 1.00 93.12 122 SER A N 1
ATOM 937 C CA . SER A 1 122 ? 8.599 -8.688 -14.485 1.00 93.12 122 SER A CA 1
ATOM 938 C C . SER A 1 122 ? 7.570 -8.894 -13.377 1.00 93.12 122 SER A C 1
ATOM 940 O O . SER A 1 122 ? 7.293 -10.028 -12.992 1.00 93.12 122 SER A O 1
ATOM 942 N N . LEU A 1 123 ? 7.018 -7.795 -12.869 1.00 94.56 123 LEU A N 1
ATOM 943 C CA . LEU A 1 123 ? 6.052 -7.783 -11.776 1.00 94.56 123 LEU A CA 1
ATOM 944 C C . LEU A 1 123 ? 4.692 -7.348 -12.306 1.00 94.56 123 LEU A C 1
ATOM 946 O O . LEU A 1 123 ? 4.572 -6.324 -12.985 1.00 94.56 123 LEU A O 1
ATOM 950 N N . THR A 1 124 ? 3.670 -8.134 -11.990 1.00 96.75 124 THR A N 1
ATOM 951 C CA . THR A 1 124 ? 2.312 -7.960 -12.509 1.00 96.75 124 THR A CA 1
ATOM 952 C C . THR A 1 124 ? 1.435 -7.096 -11.601 1.00 96.75 124 THR A C 1
ATOM 954 O O . THR A 1 124 ? 1.774 -6.822 -10.446 1.00 96.75 124 THR A O 1
ATOM 957 N N . ALA A 1 125 ? 0.252 -6.712 -12.089 1.00 96.31 125 ALA A N 1
ATOM 958 C CA . ALA A 1 125 ? -0.775 -6.075 -11.261 1.00 96.31 125 ALA A CA 1
ATOM 959 C C . ALA A 1 125 ? -1.163 -6.928 -10.040 1.00 96.31 125 ALA A C 1
ATOM 961 O O . ALA A 1 125 ? -1.356 -6.398 -8.944 1.00 96.31 125 ALA A O 1
ATOM 962 N N . ARG A 1 126 ? -1.222 -8.256 -10.204 1.00 95.94 126 ARG A N 1
ATOM 963 C CA . ARG A 1 126 ? -1.459 -9.204 -9.109 1.00 95.94 126 ARG A CA 1
ATOM 964 C C . ARG A 1 126 ? -0.317 -9.203 -8.092 1.00 95.94 126 ARG A C 1
ATOM 966 O O . ARG A 1 126 ? -0.589 -9.239 -6.892 1.00 95.94 126 ARG A O 1
ATOM 973 N N . ASP A 1 127 ? 0.934 -9.138 -8.543 1.00 95.25 127 ASP A N 1
ATOM 974 C CA . ASP A 1 127 ? 2.093 -9.074 -7.644 1.00 95.25 127 ASP A CA 1
ATOM 975 C C . ASP A 1 127 ? 2.096 -7.779 -6.832 1.00 95.25 127 ASP A C 1
ATOM 977 O O . ASP A 1 127 ? 2.314 -7.815 -5.620 1.00 95.25 127 ASP A O 1
ATOM 981 N N . ALA A 1 128 ? 1.784 -6.649 -7.477 1.00 95.88 128 ALA A N 1
ATOM 982 C CA . ALA A 1 128 ? 1.647 -5.353 -6.816 1.00 95.88 128 ALA A CA 1
ATOM 983 C C . ALA A 1 128 ? 0.531 -5.371 -5.766 1.00 95.88 128 ALA A C 1
ATOM 985 O O . ALA A 1 128 ? 0.772 -4.993 -4.622 1.00 95.88 128 ALA A O 1
ATOM 986 N N . ALA A 1 129 ? -0.652 -5.889 -6.108 1.00 96.06 129 ALA A N 1
ATOM 987 C CA . ALA A 1 129 ? -1.760 -6.013 -5.165 1.00 96.06 129 ALA A CA 1
ATOM 988 C C . ALA A 1 129 ? -1.403 -6.911 -3.968 1.00 96.06 129 ALA A C 1
ATOM 990 O O . ALA A 1 129 ? -1.679 -6.566 -2.821 1.00 96.06 129 ALA A O 1
ATOM 991 N N . HIS A 1 130 ? -0.744 -8.048 -4.208 1.00 94.56 130 HIS A N 1
ATOM 992 C CA . HIS A 1 130 ? -0.349 -8.963 -3.139 1.00 94.56 130 HIS A CA 1
ATOM 993 C C . HIS A 1 130 ? 0.731 -8.361 -2.229 1.00 94.56 130 HIS A C 1
ATOM 995 O O . HIS A 1 130 ? 0.637 -8.483 -1.007 1.00 94.56 130 HIS A O 1
ATOM 1001 N N . ALA A 1 131 ? 1.736 -7.690 -2.801 1.00 94.44 131 ALA A N 1
ATOM 1002 C CA . ALA A 1 131 ? 2.737 -6.963 -2.029 1.00 94.44 131 ALA A CA 1
ATOM 1003 C C . ALA A 1 131 ? 2.085 -5.843 -1.205 1.00 94.44 131 ALA A C 1
ATOM 1005 O O . ALA A 1 131 ? 2.335 -5.757 -0.006 1.00 94.44 131 ALA A O 1
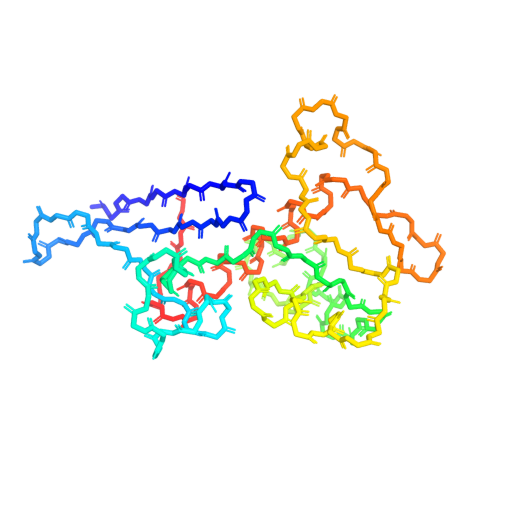ATOM 1006 N N . PHE A 1 132 ? 1.182 -5.064 -1.811 1.00 96.31 132 PHE A N 1
ATOM 1007 C CA . PHE A 1 132 ? 0.441 -4.006 -1.130 1.00 96.31 132 PHE A CA 1
ATOM 1008 C C . PHE A 1 132 ? -0.330 -4.528 0.083 1.00 96.31 132 PHE A C 1
ATOM 1010 O O . PHE A 1 132 ? -0.129 -4.054 1.198 1.00 96.31 132 PHE A O 1
ATOM 1017 N N . LEU A 1 133 ? -1.161 -5.554 -0.115 1.00 95.38 133 LEU A N 1
ATOM 1018 C CA . LEU A 1 133 ? -1.954 -6.152 0.957 1.00 95.38 133 LEU A CA 1
ATOM 1019 C C . LEU A 1 133 ? -1.071 -6.739 2.061 1.00 95.38 133 LEU A C 1
ATOM 1021 O O . LEU A 1 133 ? -1.350 -6.543 3.238 1.00 95.38 133 LEU A O 1
ATOM 1025 N N . ARG A 1 134 ? 0.015 -7.434 1.708 1.00 92.88 134 ARG A N 1
ATOM 1026 C CA . ARG A 1 134 ? 0.937 -8.004 2.699 1.00 92.88 134 ARG A CA 1
ATOM 1027 C C . ARG A 1 134 ? 1.530 -6.923 3.602 1.00 92.88 134 ARG A C 1
ATOM 1029 O O . ARG A 1 134 ? 1.488 -7.083 4.820 1.00 92.88 134 ARG A O 1
ATOM 1036 N N . GLU A 1 135 ? 2.101 -5.874 3.015 1.00 94.06 135 GLU A N 1
ATOM 1037 C CA . GLU A 1 135 ? 2.772 -4.817 3.778 1.00 94.06 135 GLU A CA 1
ATOM 1038 C C . GLU A 1 135 ? 1.752 -3.966 4.556 1.00 94.06 135 GLU A C 1
ATOM 1040 O O . GLU A 1 135 ? 2.008 -3.620 5.705 1.00 94.06 135 GLU A O 1
ATOM 1045 N N . LEU A 1 136 ? 0.552 -3.731 4.005 1.00 94.94 136 LEU A N 1
ATOM 1046 C CA . LEU A 1 136 ? -0.542 -3.051 4.707 1.00 94.94 136 LEU A CA 1
ATOM 1047 C C . LEU A 1 136 ? -0.984 -3.831 5.950 1.00 94.94 136 LEU A C 1
ATOM 1049 O O . LEU A 1 136 ? -1.094 -3.268 7.034 1.00 94.94 136 LEU A O 1
ATOM 1053 N N . LEU A 1 137 ? -1.221 -5.138 5.816 1.00 93.56 137 LEU A N 1
ATOM 1054 C CA . LEU A 1 137 ? -1.643 -5.977 6.940 1.00 93.56 137 LEU A CA 1
ATOM 1055 C C . LEU A 1 137 ? -0.530 -6.149 7.983 1.00 93.56 137 LEU A C 1
ATOM 1057 O O . LEU A 1 137 ? -0.818 -6.245 9.178 1.00 93.56 137 LEU A O 1
ATOM 1061 N N . HIS A 1 138 ? 0.733 -6.183 7.548 1.00 91.88 138 HIS A N 1
ATOM 1062 C CA . HIS A 1 138 ? 1.878 -6.159 8.454 1.00 91.88 138 HIS A CA 1
ATOM 1063 C C . HIS A 1 138 ? 1.910 -4.860 9.261 1.00 91.88 138 HIS A C 1
ATOM 1065 O O . HIS A 1 138 ? 2.034 -4.904 10.485 1.00 91.88 138 HIS A O 1
ATOM 1071 N N . GLU A 1 139 ? 1.741 -3.725 8.590 1.00 92.62 139 GLU A N 1
ATOM 1072 C CA . GLU A 1 139 ? 1.731 -2.413 9.219 1.00 92.62 139 GLU A CA 1
AT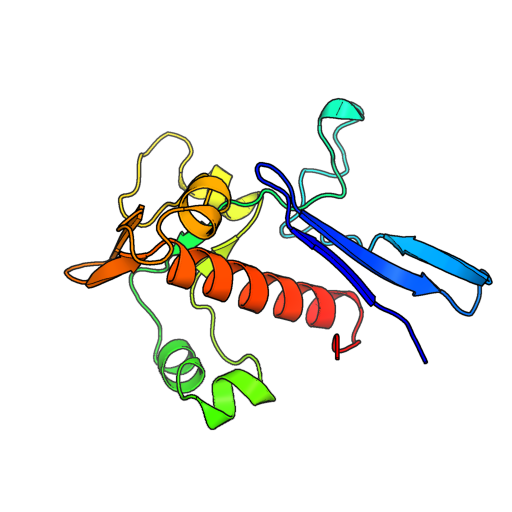OM 1073 C C . GLU A 1 139 ? 0.567 -2.258 10.200 1.00 92.62 139 GLU A C 1
ATOM 1075 O O . GLU A 1 139 ? 0.779 -1.899 11.353 1.00 92.62 139 GLU A O 1
ATOM 1080 N N . VAL A 1 140 ? -0.646 -2.657 9.813 1.00 92.88 140 VAL A N 1
ATOM 1081 C CA . VAL A 1 140 ? -1.814 -2.669 10.709 1.00 92.88 140 VAL A CA 1
ATOM 1082 C C . VAL A 1 140 ? -1.543 -3.500 11.959 1.00 92.88 140 VAL A C 1
ATOM 1084 O O . VAL A 1 140 ? -1.843 -3.060 13.070 1.00 92.88 140 VAL A O 1
ATOM 1087 N N . LYS A 1 141 ? -0.942 -4.687 11.808 1.00 92.00 141 LYS A N 1
ATOM 1088 C CA . LYS A 1 141 ? -0.568 -5.528 12.950 1.00 92.00 141 LYS A CA 1
ATOM 1089 C C . LYS A 1 141 ? 0.477 -4.853 13.832 1.00 92.00 141 LYS A C 1
ATOM 1091 O O . LYS A 1 141 ? 0.384 -4.958 15.052 1.00 92.00 141 LYS A O 1
ATOM 1096 N N . ARG A 1 142 ? 1.464 -4.185 13.236 1.00 90.50 142 ARG A N 1
ATOM 1097 C CA . ARG A 1 142 ? 2.510 -3.458 13.960 1.00 90.50 142 ARG A CA 1
ATOM 1098 C C . ARG A 1 142 ? 1.925 -2.292 14.760 1.00 90.50 142 ARG A C 1
ATOM 1100 O O . ARG A 1 142 ? 2.278 -2.144 15.923 1.00 90.50 142 ARG A O 1
ATOM 1107 N N . THR A 1 143 ? 1.010 -1.523 14.173 1.00 89.75 143 THR A N 1
ATOM 1108 C CA . THR A 1 143 ? 0.407 -0.338 14.801 1.00 89.75 143 THR A CA 1
ATOM 1109 C C . THR A 1 143 ? -0.645 -0.684 15.851 1.00 89.75 143 THR A C 1
ATOM 1111 O O . THR A 1 143 ? -0.710 -0.045 16.894 1.00 89.75 143 THR A O 1
ATOM 1114 N N . THR A 1 144 ? -1.481 -1.694 15.601 1.00 89.38 144 THR A N 1
ATOM 1115 C CA . THR A 1 144 ? -2.617 -2.028 16.484 1.00 89.38 144 THR A CA 1
ATOM 1116 C C . THR A 1 144 ? -2.332 -3.181 17.446 1.00 89.38 144 THR A C 1
ATOM 1118 O O . THR A 1 144 ? -3.126 -3.441 18.347 1.00 89.38 144 THR A O 1
ATOM 1121 N N . GLY A 1 145 ? -1.256 -3.942 17.223 1.00 89.94 145 GLY A N 1
ATOM 1122 C CA . GLY A 1 145 ? -1.004 -5.223 17.891 1.00 89.94 145 GLY A CA 1
ATOM 1123 C C . GLY A 1 145 ? -1.952 -6.353 17.458 1.00 89.94 145 GLY A C 1
ATOM 1124 O O . GLY A 1 145 ? -1.759 -7.506 17.850 1.00 89.94 145 GLY A O 1
ATOM 1125 N N . GLN A 1 146 ? -2.963 -6.062 16.632 1.00 88.56 146 GLN A N 1
ATOM 1126 C CA . GLN A 1 146 ? -3.999 -7.006 16.233 1.00 88.56 146 GLN A CA 1
ATOM 1127 C C . GLN A 1 146 ? -3.766 -7.529 14.820 1.00 88.56 146 GLN A C 1
ATOM 1129 O O . GLN A 1 146 ? -3.434 -6.800 13.890 1.00 88.56 146 GLN A O 1
ATOM 1134 N N . ARG A 1 147 ? -3.972 -8.832 14.634 1.00 85.31 147 ARG A N 1
ATOM 1135 C CA . ARG A 1 147 ? -3.908 -9.452 13.312 1.00 85.31 147 ARG A CA 1
ATOM 1136 C C . ARG A 1 147 ? -5.294 -9.437 12.671 1.00 85.31 147 ARG A C 1
ATOM 1138 O O . ARG A 1 147 ? -6.198 -10.077 13.202 1.00 85.31 147 ARG A O 1
ATOM 1145 N N . VAL A 1 148 ? -5.406 -8.798 11.508 1.00 86.12 148 VAL A N 1
ATOM 1146 C CA . VAL A 1 148 ? -6.576 -8.897 10.620 1.00 86.12 148 VAL A CA 1
ATOM 1147 C C . VAL A 1 148 ? -6.759 -10.364 10.210 1.00 86.12 148 VAL A C 1
ATOM 1149 O O . VAL A 1 148 ? -5.781 -11.017 9.819 1.00 86.12 148 VAL A O 1
ATOM 1152 N N . ARG A 1 149 ? -7.971 -10.898 10.373 1.00 76.94 149 ARG A N 1
ATOM 1153 C CA . ARG A 1 149 ? -8.325 -12.295 10.081 1.00 76.94 149 ARG A CA 1
ATOM 1154 C C . ARG A 1 149 ? -9.344 -12.374 8.964 1.00 76.94 149 ARG A C 1
ATOM 1156 O O . ARG A 1 149 ? -10.230 -11.497 8.947 1.00 76.94 149 ARG A O 1
#

Secondary structure (DSSP, 8-state):
---EEEE--SSEEEEEEEETTTTEEEEPP-TTTSSPTT---GGG-TTSEES-EEE-SS--HHHHHTTSHHHHHHH--S-SEEESHHHHHHTSSS--TTEES--HHHHHH-TT-EEEEETTEEEEHHHHHHHHHHHHHHHHHHHHSPPP-

Mean predicted aligned error: 6.99 Å

Nearest PDB structures (foldseek):
  5htj-assembly1_A  TM=6.673E-01  e=3.323E+00  Synechococcus elongatus PCC 7942 = FACHB-805
  7aoh-assembly1_E  TM=6.039E-01  e=8.818E+00  Vaccinia virus GLV-1h68
  8adl-assembly1_P  TM=5.730E-01  e=5.413E+00  Saccharomyces cerevisiae
  8wmh-assembly1_A  TM=4.071E-01  e=3.323E+00  Chryseobacterium
  3bk5-assembly1_A  TM=4.750E-01  e=9.961E+00  Vibrio parahaemolyticus RIMD 2210633